Protein AF-A0A957KBH6-F1 (afdb_monomer)

Secondary structure (DSSP, 8-state):
-PPPPEEEEEEEETT-S--TT---SSPPEEEEEEES-TT--EEEEEEEEE-TT--EEEE---EE----SSBPP-SSPPPTT---EEEEEEEE--

pLDDT: mean 92.34, std 10.23, range [40.81, 98.5]

Structure (mmCIF, N/CA/C/O backbone):
data_AF-A0A957KBH6-F1
#
_entry.id   AF-A0A957KBH6-F1
#
loop_
_atom_site.group_PDB
_atom_site.id
_atom_site.type_symbol
_atom_site.label_atom_id
_atom_site.label_alt_id
_atom_site.label_comp_id
_atom_site.label_asym_id
_atom_site.label_entity_id
_atom_site.label_seq_id
_atom_site.pdbx_PDB_ins_code
_atom_site.Cartn_x
_atom_site.Cartn_y
_atom_site.Cartn_z
_atom_site.occupancy
_atom_site.B_iso_or_equiv
_atom_site.auth_seq_id
_atom_site.auth_comp_id
_atom_site.auth_asym_id
_atom_site.auth_atom_id
_atom_site.pdbx_PDB_model_num
ATOM 1 N N . MET A 1 1 ? 26.066 -4.316 -12.149 1.00 40.81 1 MET A N 1
ATOM 2 C CA . MET A 1 1 ? 24.720 -3.811 -12.472 1.00 40.81 1 MET A CA 1
ATOM 3 C C . MET A 1 1 ? 24.199 -3.177 -11.202 1.00 40.81 1 MET A C 1
ATOM 5 O O . MET A 1 1 ? 23.992 -3.895 -10.235 1.00 40.81 1 MET A O 1
ATOM 9 N N . THR A 1 2 ? 24.154 -1.850 -11.134 1.00 43.59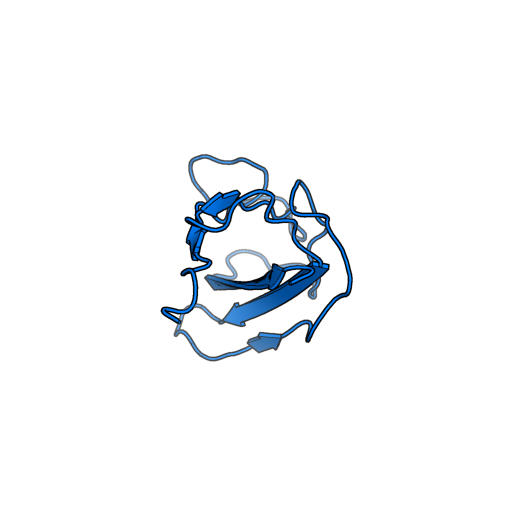 2 THR A N 1
ATOM 10 C CA . THR A 1 2 ? 23.447 -1.156 -10.052 1.00 43.59 2 THR A CA 1
ATOM 11 C C . THR A 1 2 ? 21.979 -1.540 -10.176 1.00 43.59 2 THR A C 1
ATOM 13 O O . THR A 1 2 ? 21.419 -1.415 -11.262 1.00 43.59 2 THR A O 1
ATOM 16 N N . ALA A 1 3 ? 21.384 -2.100 -9.121 1.00 55.53 3 ALA A N 1
ATOM 17 C CA . ALA A 1 3 ? 19.941 -2.294 -9.098 1.00 55.53 3 ALA A CA 1
ATOM 18 C C . ALA A 1 3 ? 19.306 -0.914 -9.296 1.00 55.53 3 ALA A C 1
ATOM 20 O O . ALA A 1 3 ? 19.649 0.015 -8.562 1.00 55.53 3 ALA A O 1
ATOM 21 N N . ASN A 1 4 ? 18.460 -0.757 -10.314 1.00 67.19 4 ASN A N 1
ATOM 22 C CA . ASN A 1 4 ? 17.710 0.481 -10.470 1.00 67.19 4 ASN A CA 1
ATOM 23 C C . ASN A 1 4 ? 16.822 0.614 -9.238 1.00 67.19 4 ASN A C 1
ATOM 25 O O . ASN A 1 4 ? 16.023 -0.275 -8.945 1.00 67.19 4 ASN A O 1
ATOM 29 N N . GLU A 1 5 ? 17.004 1.690 -8.481 1.00 81.62 5 GLU A N 1
ATOM 30 C CA . GLU A 1 5 ? 16.219 1.905 -7.276 1.00 81.62 5 GLU A CA 1
ATOM 31 C C . GLU A 1 5 ? 14.753 2.111 -7.679 1.00 81.62 5 GLU A C 1
ATOM 33 O O . GLU A 1 5 ? 14.436 2.917 -8.559 1.00 81.62 5 GLU A O 1
ATOM 38 N N . VAL A 1 6 ? 13.855 1.336 -7.074 1.00 89.75 6 VAL A N 1
ATOM 39 C CA . VAL A 1 6 ? 12.408 1.472 -7.243 1.00 89.75 6 VAL A CA 1
ATOM 40 C C . VAL A 1 6 ? 11.856 1.997 -5.930 1.00 89.75 6 VAL A C 1
ATOM 42 O O . VAL A 1 6 ? 11.805 1.282 -4.929 1.00 89.75 6 VAL A O 1
ATOM 45 N N . VAL A 1 7 ? 11.454 3.264 -5.927 1.00 92.44 7 VAL A N 1
ATOM 46 C CA . VAL A 1 7 ? 10.975 3.952 -4.729 1.00 92.44 7 VAL A CA 1
ATOM 47 C C . VAL A 1 7 ? 9.478 4.177 -4.844 1.00 92.44 7 VAL A C 1
ATOM 49 O O . VAL A 1 7 ? 9.007 4.876 -5.745 1.00 92.44 7 VAL A O 1
ATOM 52 N N . VAL A 1 8 ? 8.714 3.644 -3.888 1.00 93.75 8 VAL A N 1
ATOM 53 C CA . VAL A 1 8 ? 7.327 4.077 -3.711 1.00 93.75 8 VAL A CA 1
ATOM 54 C C . VAL A 1 8 ? 7.339 5.490 -3.145 1.00 93.75 8 VAL A C 1
ATOM 56 O O . VAL A 1 8 ? 7.816 5.750 -2.043 1.00 93.75 8 VAL A O 1
ATOM 59 N N . SER A 1 9 ? 6.776 6.414 -3.904 1.00 91.00 9 SER A N 1
ATOM 60 C CA . SER A 1 9 ? 6.600 7.805 -3.529 1.00 91.00 9 SER A CA 1
ATOM 61 C C . SER A 1 9 ? 5.117 8.128 -3.367 1.00 91.00 9 SER A C 1
ATOM 63 O O . SER A 1 9 ? 4.248 7.543 -4.015 1.00 91.00 9 SER A O 1
ATOM 65 N N . ARG A 1 10 ? 4.817 9.104 -2.504 1.00 88.19 10 ARG A N 1
ATOM 66 C CA . ARG A 1 10 ? 3.469 9.675 -2.349 1.00 88.19 10 ARG A CA 1
ATOM 67 C C . ARG A 1 10 ? 2.368 8.617 -2.170 1.00 88.19 10 ARG A C 1
ATOM 69 O O . ARG A 1 10 ? 1.372 8.648 -2.894 1.00 88.19 10 ARG A O 1
ATOM 76 N N . LEU A 1 11 ? 2.524 7.715 -1.201 1.00 93.81 11 LEU A N 1
ATOM 77 C CA . LEU A 1 11 ? 1.407 6.889 -0.743 1.00 93.81 11 LEU A CA 1
ATOM 78 C C . LEU A 1 11 ? 0.317 7.814 -0.174 1.00 93.81 11 LEU A C 1
ATOM 80 O O . LEU A 1 11 ? 0.570 8.599 0.739 1.00 93.81 11 LEU A O 1
ATOM 84 N N . LYS A 1 12 ? -0.873 7.770 -0.766 1.00 94.56 12 LYS A N 1
ATOM 85 C CA . LYS A 1 12 ? -2.012 8.646 -0.484 1.00 94.56 12 LYS A CA 1
ATOM 86 C C . LYS A 1 12 ? -3.234 7.839 -0.090 1.00 94.56 12 LYS A C 1
ATOM 88 O O . LYS A 1 12 ? -3.476 6.755 -0.616 1.00 94.56 12 LYS A O 1
ATOM 93 N N . ILE A 1 13 ? -4.043 8.462 0.757 1.00 95.69 13 ILE A N 1
ATOM 94 C CA . ILE A 1 13 ? -5.338 7.973 1.218 1.00 95.69 13 ILE A CA 1
ATOM 95 C C . ILE A 1 13 ? -6.419 8.857 0.592 1.00 95.69 13 ILE A C 1
ATOM 97 O O . ILE A 1 13 ? -6.363 10.072 0.759 1.00 95.69 13 ILE A O 1
ATOM 101 N N . GLU A 1 14 ? -7.357 8.283 -0.168 1.00 93.88 14 GLU A N 1
ATOM 102 C CA . GLU A 1 14 ? -8.499 8.988 -0.798 1.00 93.88 14 GLU A CA 1
ATOM 103 C C . GLU A 1 14 ? -8.128 10.255 -1.602 1.00 93.88 14 GLU A C 1
ATOM 105 O O . GLU A 1 14 ? -8.926 11.176 -1.759 1.00 93.88 14 GLU A O 1
ATOM 110 N N . HIS A 1 15 ? -6.887 10.328 -2.098 1.00 88.94 15 HIS A N 1
ATOM 111 C CA . HIS A 1 15 ? -6.301 11.521 -2.740 1.00 88.94 15 HIS A CA 1
ATOM 112 C C . HIS A 1 15 ? -6.335 12.790 -1.866 1.00 88.94 15 HIS A C 1
ATOM 114 O O . HIS A 1 15 ? -6.183 13.904 -2.372 1.00 88.94 15 HIS A O 1
ATOM 120 N N . LEU A 1 16 ? -6.475 12.628 -0.552 1.00 86.94 16 LEU A N 1
ATOM 121 C CA . LEU A 1 16 ? -6.504 13.722 0.405 1.00 86.94 16 LEU A CA 1
ATOM 122 C C . LEU A 1 16 ? -5.120 14.361 0.556 1.00 86.94 16 LEU A C 1
ATOM 124 O O . LEU A 1 16 ? -4.083 13.715 0.387 1.00 86.94 16 LEU A O 1
ATOM 128 N N . ARG A 1 17 ? -5.120 15.659 0.875 1.00 79.50 17 ARG A N 1
ATOM 129 C CA . ARG A 1 17 ? -3.905 16.396 1.256 1.00 79.50 17 ARG A CA 1
ATOM 130 C C . ARG A 1 17 ? -3.548 16.168 2.724 1.00 79.50 17 ARG A C 1
ATOM 132 O O . ARG A 1 17 ? -2.377 16.004 3.026 1.00 79.50 17 ARG A O 1
ATOM 139 N N . GLU A 1 18 ? -4.564 16.107 3.583 1.00 81.88 18 GLU A N 1
ATOM 140 C CA . GLU A 1 18 ? -4.455 15.845 5.020 1.00 81.88 18 GLU A CA 1
ATOM 141 C C . GLU A 1 18 ? -5.174 14.534 5.348 1.00 81.88 18 GLU A C 1
ATOM 143 O O . GLU A 1 18 ? -6.306 14.322 4.910 1.00 81.88 18 GLU A O 1
ATOM 148 N N . THR A 1 19 ? -4.527 13.648 6.103 1.00 84.38 19 THR A N 1
ATOM 149 C CA . THR A 1 19 ? -5.041 12.298 6.403 1.00 84.38 19 THR A CA 1
ATOM 150 C C . THR A 1 19 ? -5.490 12.122 7.854 1.00 84.38 19 THR A C 1
ATOM 152 O O . THR A 1 19 ? -5.888 11.027 8.252 1.00 84.38 19 THR A O 1
ATOM 155 N N . LEU A 1 20 ? -5.484 13.190 8.657 1.00 83.88 20 LEU A N 1
ATOM 156 C CA . LEU A 1 20 ? -6.070 13.167 9.993 1.00 83.88 20 LEU A CA 1
ATOM 157 C C . LEU A 1 20 ? -7.594 13.331 9.901 1.00 83.88 20 LEU A C 1
ATOM 159 O O . LEU A 1 20 ? -8.087 14.290 9.314 1.00 83.88 20 LEU A O 1
ATOM 163 N N . GLY A 1 21 ? -8.344 12.411 10.514 1.00 83.81 21 GLY A N 1
ATOM 164 C CA . GLY A 1 21 ? -9.809 12.491 10.566 1.00 83.81 21 GLY A CA 1
ATOM 165 C C . GLY A 1 21 ? -10.528 11.974 9.315 1.00 83.81 21 GLY A C 1
ATOM 166 O O . GLY A 1 21 ? -11.628 12.434 9.014 1.00 83.81 21 GLY A O 1
ATOM 167 N N . VAL A 1 22 ? -9.938 11.016 8.590 1.00 87.00 22 VAL A N 1
ATOM 168 C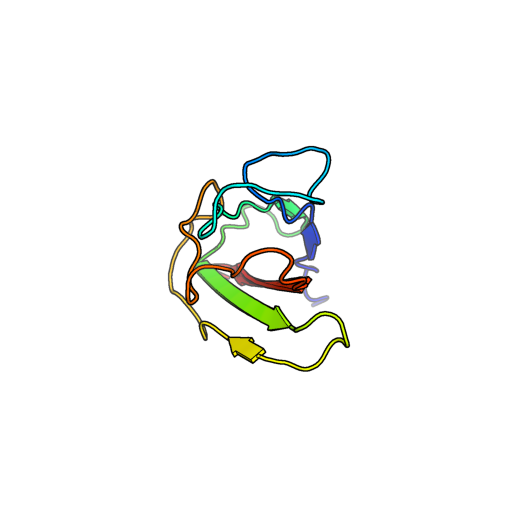 CA . VAL A 1 22 ? -10.603 10.339 7.463 1.00 87.00 22 VAL A CA 1
ATOM 169 C C . VAL A 1 22 ? -11.879 9.647 7.957 1.00 87.00 22 VAL A C 1
ATOM 171 O O . VAL A 1 22 ? -11.828 8.712 8.750 1.00 87.00 22 VAL A O 1
ATOM 174 N N . GLY A 1 23 ? -13.038 10.122 7.490 1.00 87.81 23 GLY A N 1
ATOM 175 C CA . GLY A 1 23 ? -14.357 9.607 7.887 1.00 87.81 23 GLY A CA 1
ATOM 176 C C . GLY A 1 23 ? -14.793 8.327 7.166 1.00 87.81 23 GLY A C 1
ATOM 177 O O . GLY A 1 23 ? -15.892 7.835 7.409 1.00 87.81 23 GLY A O 1
ATOM 178 N N . VAL A 1 24 ? -13.957 7.801 6.268 1.00 92.81 24 VAL A N 1
ATOM 179 C CA . VAL A 1 24 ? -14.202 6.550 5.542 1.00 92.81 24 VAL A CA 1
ATOM 180 C C . VAL A 1 24 ? -13.394 5.437 6.214 1.00 92.81 24 VAL A C 1
ATOM 182 O O . VAL A 1 24 ? -12.171 5.543 6.261 1.00 92.81 24 VAL A O 1
ATOM 185 N N . PRO A 1 25 ? -14.034 4.368 6.719 1.00 95.12 25 PRO A N 1
ATOM 186 C CA . PRO A 1 25 ? -13.338 3.328 7.477 1.00 95.12 25 PRO A CA 1
ATOM 187 C C . PRO A 1 25 ? -12.498 2.395 6.588 1.00 95.12 25 PRO A C 1
ATOM 189 O O . PRO A 1 25 ? -11.584 1.741 7.074 1.00 95.12 25 PRO A O 1
ATOM 192 N N . SER A 1 26 ? -12.764 2.357 5.282 1.00 97.31 26 SER A N 1
ATOM 193 C CA . SER A 1 26 ? -12.006 1.576 4.296 1.00 97.31 26 SER A CA 1
ATOM 194 C C . SER A 1 26 ? -11.502 2.493 3.179 1.00 97.31 26 SER A C 1
ATOM 196 O O . SER A 1 26 ? -11.999 2.417 2.054 1.00 97.31 26 SER A O 1
ATOM 198 N N . PRO A 1 27 ? -10.580 3.421 3.483 1.00 96.75 27 PRO A N 1
ATOM 199 C CA . PRO A 1 27 ? -10.192 4.444 2.532 1.00 96.75 27 PRO A CA 1
ATOM 200 C C . PRO A 1 27 ? -9.280 3.877 1.435 1.00 96.75 27 PRO A C 1
ATOM 202 O O . PRO A 1 27 ? -8.403 3.052 1.688 1.00 96.75 27 PRO A O 1
ATOM 205 N N . ARG A 1 28 ? -9.467 4.336 0.201 1.00 98.00 28 ARG A N 1
ATOM 206 C CA . ARG A 1 28 ? -8.717 3.873 -0.968 1.00 98.00 28 ARG A CA 1
ATOM 207 C C . ARG A 1 28 ? -7.271 4.340 -0.944 1.00 98.00 28 ARG A C 1
ATOM 209 O O . ARG A 1 28 ? -6.971 5.481 -0.585 1.00 98.00 28 ARG A O 1
ATOM 216 N N . LEU A 1 29 ? -6.392 3.465 -1.412 1.00 97.88 29 LEU A N 1
ATOM 217 C CA . LEU A 1 29 ? -4.953 3.679 -1.458 1.00 97.88 29 LEU A CA 1
ATOM 218 C C . LEU A 1 29 ? -4.517 4.070 -2.869 1.00 97.88 29 LEU A C 1
ATOM 220 O O . LEU A 1 29 ? -5.071 3.620 -3.871 1.00 97.88 29 LEU A O 1
ATOM 224 N N . SER A 1 30 ? -3.538 4.958 -2.980 1.00 97.69 30 SER A N 1
ATOM 225 C CA . SER A 1 30 ? -2.864 5.253 -4.249 1.00 97.69 30 SER A CA 1
ATOM 226 C C . SER A 1 30 ? -1.402 5.556 -4.002 1.00 97.69 30 SER A C 1
ATOM 228 O O . SER A 1 30 ? -1.078 6.156 -2.983 1.00 97.69 30 SER A O 1
ATOM 230 N N . TRP A 1 31 ? -0.525 5.225 -4.936 1.00 97.19 31 TRP A N 1
ATOM 231 C CA . TRP A 1 31 ? 0.887 5.586 -4.851 1.00 97.19 31 TRP A CA 1
ATOM 232 C C . TRP A 1 31 ? 1.467 5.908 -6.223 1.00 97.19 31 TRP A C 1
ATOM 234 O O . TRP A 1 31 ? 0.839 5.698 -7.258 1.00 97.19 31 TRP A O 1
ATOM 244 N N . GLN A 1 32 ? 2.668 6.477 -6.219 1.00 95.31 32 GLN A N 1
ATOM 245 C CA . GLN A 1 32 ? 3.482 6.700 -7.407 1.00 95.31 32 GLN A CA 1
ATOM 246 C C . GLN A 1 32 ? 4.797 5.949 -7.239 1.00 95.31 32 GLN A C 1
ATOM 248 O O . GLN A 1 32 ? 5.288 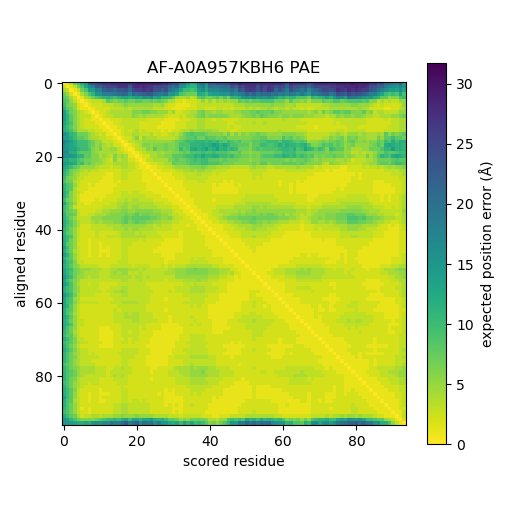5.802 -6.124 1.00 95.31 32 GLN A O 1
ATOM 253 N N . VAL A 1 33 ? 5.402 5.508 -8.333 1.00 94.56 33 VAL A N 1
ATOM 254 C CA . VAL A 1 33 ? 6.733 4.897 -8.309 1.00 94.56 33 VAL A CA 1
ATOM 255 C C . VAL A 1 33 ? 7.715 5.837 -8.993 1.00 94.56 33 VAL A C 1
ATOM 257 O O . VAL A 1 33 ? 7.406 6.404 -10.039 1.00 94.56 33 VAL A O 1
ATOM 260 N N . ILE A 1 34 ? 8.877 6.032 -8.375 1.00 93.38 34 ILE A N 1
ATOM 261 C CA . ILE A 1 34 ? 10.012 6.757 -8.947 1.00 93.38 34 ILE A CA 1
ATOM 262 C C . ILE A 1 34 ? 11.126 5.739 -9.157 1.00 93.38 34 ILE A C 1
ATOM 264 O O . ILE A 1 34 ? 11.489 5.018 -8.229 1.00 93.38 34 ILE A O 1
ATOM 268 N N . THR A 1 35 ? 11.646 5.668 -10.378 1.00 91.75 35 THR A N 1
ATOM 269 C CA . THR A 1 35 ? 12.750 4.777 -10.734 1.00 91.75 35 THR A CA 1
ATOM 270 C C . THR A 1 35 ? 13.513 5.315 -11.941 1.00 91.75 35 THR A C 1
ATOM 272 O O . THR A 1 35 ? 12.950 6.038 -12.764 1.00 91.75 35 THR A O 1
ATOM 275 N N . GLU A 1 36 ? 14.790 4.950 -12.049 1.00 90.75 36 GLU A N 1
ATOM 276 C CA . GLU A 1 36 ? 15.631 5.209 -13.226 1.00 90.75 36 GLU A CA 1
ATOM 277 C C . GLU A 1 36 ? 15.487 4.118 -14.305 1.00 90.75 36 GLU A C 1
ATOM 279 O O . GLU A 1 36 ? 16.006 4.256 -15.415 1.00 90.75 36 GLU A O 1
ATOM 284 N N . ALA A 1 37 ? 14.767 3.030 -14.006 1.00 89.44 37 ALA A N 1
ATOM 285 C CA . ALA A 1 37 ? 14.520 1.953 -14.952 1.00 89.44 37 ALA A CA 1
ATOM 286 C C . ALA A 1 37 ? 13.658 2.426 -16.135 1.00 89.44 37 ALA A C 1
ATOM 288 O O . ALA A 1 37 ? 12.531 2.902 -15.978 1.00 89.44 37 ALA A O 1
ATOM 289 N N . GLN A 1 38 ? 14.181 2.257 -17.350 1.00 89.38 38 GLN A N 1
ATOM 290 C CA . GLN A 1 38 ? 13.439 2.563 -18.570 1.00 89.38 38 GLN A CA 1
ATOM 291 C C . GLN A 1 38 ? 12.309 1.553 -18.775 1.00 89.38 38 GLN A C 1
ATOM 293 O O . GLN A 1 38 ? 12.510 0.353 -18.610 1.00 89.38 38 GLN A O 1
ATOM 298 N N . ASN A 1 39 ? 11.136 2.041 -19.190 1.00 89.00 39 ASN A N 1
ATOM 299 C CA . ASN A 1 39 ? 9.943 1.228 -19.458 1.00 89.00 39 ASN A CA 1
ATOM 300 C C . ASN A 1 39 ? 9.463 0.379 -18.268 1.00 89.00 39 ASN A C 1
ATOM 302 O O . ASN A 1 39 ? 8.758 -0.608 -18.475 1.00 89.00 39 ASN A O 1
ATOM 306 N N . TRP A 1 40 ? 9.816 0.764 -17.038 1.00 92.38 40 TRP A N 1
ATOM 307 C CA . TRP A 1 40 ? 9.390 0.049 -15.842 1.00 92.38 40 TRP A CA 1
ATOM 308 C C . TRP A 1 40 ? 7.864 0.034 -15.712 1.00 92.38 40 TRP A C 1
ATOM 310 O O . TRP A 1 40 ? 7.193 1.058 -15.883 1.00 92.38 40 TRP A O 1
ATOM 320 N N . ARG A 1 41 ? 7.327 -1.140 -15.383 1.00 92.81 41 ARG A N 1
ATOM 321 C CA . ARG A 1 41 ? 5.915 -1.373 -15.077 1.00 92.81 41 ARG A CA 1
ATOM 322 C C . ARG A 1 41 ? 5.829 -2.185 -13.802 1.00 92.81 41 ARG A C 1
ATOM 324 O O . ARG A 1 41 ? 6.635 -3.087 -13.607 1.00 92.81 41 ARG A O 1
ATOM 331 N N . GLN A 1 42 ? 4.862 -1.850 -12.956 1.00 95.44 42 GLN A N 1
ATOM 332 C CA . GLN A 1 42 ? 4.581 -2.622 -11.754 1.00 95.44 42 GLN A CA 1
ATOM 333 C C . GLN A 1 42 ? 3.980 -3.976 -12.145 1.00 95.44 42 GLN A C 1
ATOM 335 O O . GLN A 1 42 ? 3.008 -4.008 -12.893 1.00 95.44 42 GLN A O 1
ATOM 340 N N . ALA A 1 43 ? 4.512 -5.051 -11.573 1.00 97.06 43 ALA A N 1
ATOM 341 C CA . ALA A 1 43 ? 3.987 -6.412 -11.681 1.00 97.06 43 ALA A CA 1
ATOM 342 C C . ALA A 1 43 ? 3.178 -6.821 -10.447 1.00 97.06 43 ALA A C 1
ATOM 344 O O . ALA A 1 43 ? 2.233 -7.606 -10.518 1.00 97.06 43 ALA A O 1
ATOM 345 N N . ALA A 1 44 ? 3.599 -6.332 -9.280 1.00 97.94 44 ALA A N 1
ATOM 346 C CA . ALA A 1 44 ? 3.017 -6.705 -8.003 1.00 97.94 44 ALA A CA 1
ATOM 347 C C . ALA A 1 44 ? 3.227 -5.621 -6.946 1.00 97.94 44 ALA A C 1
ATOM 349 O O . ALA A 1 44 ? 4.124 -4.776 -7.059 1.00 97.94 44 ALA A O 1
ATOM 350 N N . TYR A 1 45 ? 2.441 -5.700 -5.876 1.00 98.06 45 TYR A N 1
ATOM 351 C CA . TYR A 1 45 ? 2.596 -4.863 -4.693 1.00 98.06 45 TYR A CA 1
ATOM 352 C C . TYR A 1 45 ? 2.282 -5.619 -3.401 1.00 98.06 45 TYR A C 1
ATOM 354 O O . TYR A 1 45 ? 1.686 -6.691 -3.405 1.00 98.06 45 TYR A O 1
ATOM 362 N N . GLU A 1 46 ? 2.705 -5.046 -2.282 1.00 98.38 46 GLU A N 1
ATOM 363 C CA . GLU A 1 46 ? 2.366 -5.484 -0.932 1.00 98.38 46 GLU A CA 1
ATOM 364 C C . GLU A 1 46 ? 2.162 -4.253 -0.055 1.00 98.38 46 GLU A C 1
ATOM 366 O O . GLU A 1 46 ? 2.930 -3.289 -0.150 1.00 98.38 46 GLU A O 1
ATOM 371 N N . ILE A 1 47 ? 1.136 -4.288 0.796 1.00 98.50 47 ILE A N 1
ATOM 372 C CA . ILE A 1 47 ? 0.864 -3.251 1.789 1.00 98.50 47 ILE A CA 1
ATOM 373 C C . ILE A 1 47 ? 1.064 -3.841 3.182 1.00 98.50 47 ILE A C 1
ATOM 375 O O . ILE A 1 47 ? 0.502 -4.887 3.501 1.00 98.50 47 ILE A O 1
ATOM 379 N N . ALA A 1 48 ? 1.817 -3.130 4.015 1.00 98.50 48 ALA A N 1
ATOM 380 C CA . ALA A 1 48 ? 1.980 -3.413 5.434 1.00 98.50 48 ALA A CA 1
ATOM 381 C C . ALA A 1 48 ? 1.308 -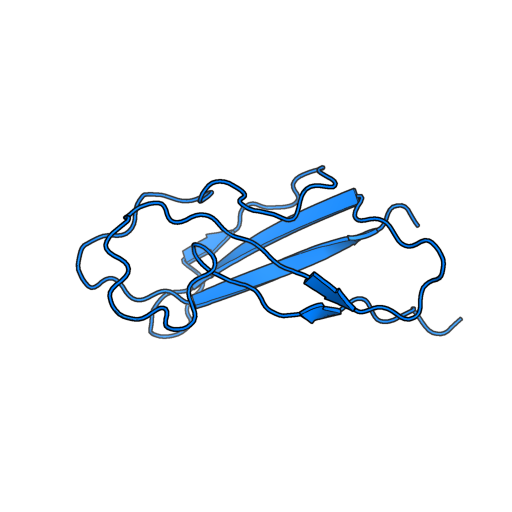2.311 6.259 1.00 98.50 48 ALA A C 1
ATOM 383 O O . ALA A 1 48 ? 1.492 -1.121 5.978 1.00 98.50 48 ALA A O 1
ATOM 384 N N . CYS A 1 49 ? 0.540 -2.708 7.269 1.00 98.38 49 CYS A N 1
ATOM 385 C CA . CYS A 1 49 ? -0.159 -1.828 8.196 1.00 98.38 49 CYS A CA 1
ATOM 386 C C . CYS A 1 49 ? 0.453 -1.939 9.589 1.00 98.38 49 CYS A C 1
ATOM 388 O O . CYS A 1 49 ? 0.663 -3.038 10.099 1.00 98.38 49 CYS A O 1
ATOM 390 N N . PHE A 1 50 ? 0.704 -0.797 10.214 1.00 98.50 50 PHE A N 1
ATOM 391 C CA . PHE A 1 50 ? 1.264 -0.691 11.554 1.00 98.50 50 PHE A CA 1
ATOM 392 C C . PHE A 1 50 ? 0.336 0.153 12.426 1.00 98.50 50 PHE A C 1
ATOM 394 O O . PHE A 1 50 ? -0.363 1.030 11.912 1.00 98.50 50 PHE A O 1
ATOM 401 N N . ASP A 1 51 ? 0.334 -0.081 13.733 1.00 96.94 51 ASP A N 1
ATOM 402 C CA . ASP A 1 51 ? -0.398 0.755 14.686 1.00 96.94 51 ASP A CA 1
ATOM 403 C C . ASP A 1 51 ? 0.262 2.134 14.894 1.00 96.94 51 ASP A C 1
ATOM 405 O O . ASP A 1 51 ? 1.203 2.521 14.190 1.00 96.94 51 ASP A O 1
ATOM 409 N N . GLY A 1 52 ? -0.289 2.923 15.823 1.00 93.44 52 GLY A N 1
ATOM 410 C CA . GLY A 1 52 ? 0.214 4.259 16.152 1.00 93.44 52 GLY A CA 1
ATOM 411 C C . GLY A 1 52 ? 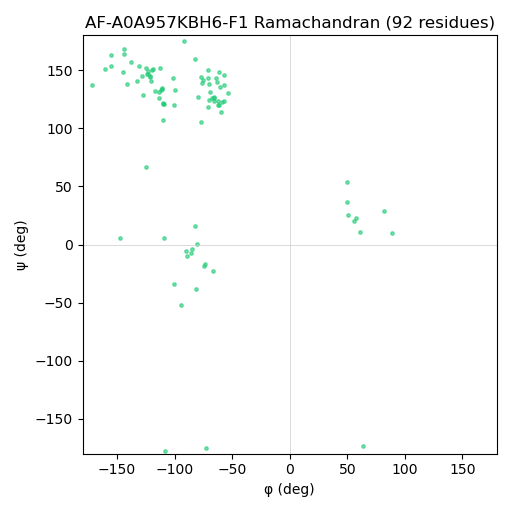1.596 4.238 16.812 1.00 93.44 52 GLY A C 1
ATOM 412 O O . GLY A 1 52 ? 2.332 5.220 16.722 1.00 93.44 52 GLY A O 1
ATOM 413 N N . GLU A 1 53 ? 1.959 3.114 17.424 1.00 96.25 53 GLU A N 1
ATOM 414 C CA . GLU A 1 53 ? 3.232 2.852 18.087 1.00 96.25 53 GLU A CA 1
ATOM 415 C C . GLU A 1 53 ? 4.284 2.263 17.128 1.00 96.25 53 GLU A C 1
ATOM 417 O O . GLU A 1 53 ? 5.468 2.195 17.465 1.00 96.25 53 GLU A 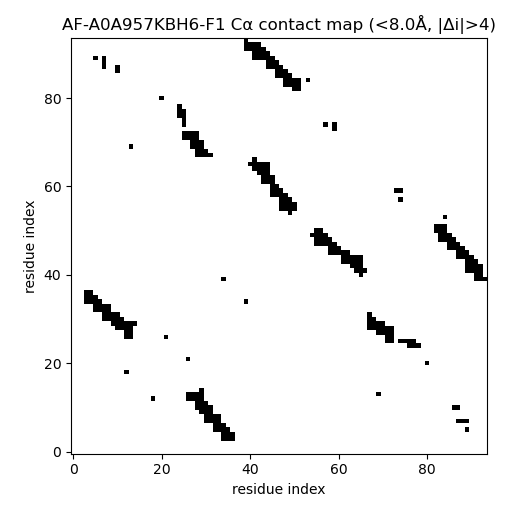O 1
ATOM 422 N N . GLY A 1 54 ? 3.874 1.886 15.913 1.00 96.62 54 GLY A N 1
ATOM 423 C CA . GLY A 1 54 ? 4.732 1.354 14.859 1.00 96.62 54 GLY A CA 1
ATOM 424 C C . GLY A 1 54 ? 4.904 -0.166 14.888 1.00 96.62 54 GLY A C 1
ATOM 425 O O . GLY A 1 54 ? 5.747 -0.683 14.150 1.00 96.62 54 GLY A O 1
ATOM 426 N N . ALA A 1 55 ? 4.133 -0.895 15.697 1.00 98.06 55 ALA A N 1
ATOM 427 C CA . ALA A 1 55 ? 4.103 -2.350 15.647 1.00 98.06 55 ALA A CA 1
ATOM 428 C C . ALA A 1 55 ? 3.294 -2.827 14.434 1.00 98.06 55 ALA A C 1
ATOM 430 O O . ALA A 1 55 ? 2.260 -2.259 14.080 1.00 98.06 55 ALA A O 1
ATOM 431 N N . LEU A 1 56 ? 3.794 -3.872 13.770 1.00 98.19 56 LEU A N 1
ATOM 432 C CA . LEU A 1 56 ? 3.133 -4.461 12.610 1.00 98.19 56 LEU A CA 1
ATOM 433 C C . LEU A 1 56 ? 1.807 -5.102 13.037 1.00 98.19 56 LEU A C 1
ATOM 435 O O . LEU A 1 56 ? 1.787 -5.948 13.929 1.00 98.19 56 LEU A O 1
ATOM 439 N N . LEU A 1 57 ? 0.722 -4.712 12.371 1.00 97.94 57 LEU A N 1
ATOM 440 C CA . LEU A 1 57 ? -0.609 -5.281 12.564 1.00 97.94 57 LEU A CA 1
ATOM 441 C C . LEU A 1 57 ? -0.887 -6.392 11.555 1.00 97.94 57 LEU A C 1
ATOM 443 O O . LEU A 1 57 ? -1.306 -7.480 11.939 1.00 97.94 57 LEU A O 1
ATOM 447 N N . GLU A 1 58 ? -0.684 -6.104 10.268 1.00 98.25 58 GLU A N 1
ATOM 448 C CA . GLU A 1 58 ? -1.050 -7.004 9.174 1.00 98.25 58 GLU A CA 1
ATOM 449 C C . GLU A 1 58 ? -0.290 -6.649 7.887 1.00 98.25 58 GLU A C 1
ATOM 451 O O . GLU A 1 58 ? 0.040 -5.483 7.649 1.00 98.25 58 GLU A O 1
ATOM 456 N N . GLU A 1 59 ? -0.046 -7.649 7.040 1.00 98.50 59 GLU A N 1
ATOM 457 C CA . GLU A 1 59 ? 0.511 -7.496 5.694 1.00 98.50 59 GLU A CA 1
ATOM 458 C C . GLU A 1 59 ? -0.380 -8.228 4.694 1.00 98.50 59 GLU A C 1
ATOM 460 O O . GLU A 1 59 ? -0.922 -9.293 4.989 1.00 98.50 59 GLU A O 1
ATOM 465 N N . THR A 1 60 ? -0.519 -7.682 3.489 1.00 98.50 60 THR A N 1
ATOM 466 C CA . THR A 1 60 ? -1.287 -8.345 2.426 1.00 98.50 60 THR A CA 1
ATOM 467 C C . THR A 1 60 ? -0.564 -9.551 1.829 1.00 98.50 60 THR A C 1
ATOM 469 O O . THR A 1 60 ? -1.17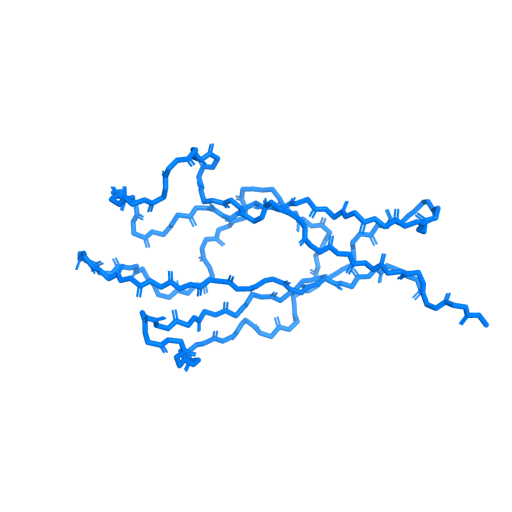4 -10.328 1.096 1.00 98.50 60 THR A O 1
ATOM 472 N N . GLY A 1 61 ? 0.748 -9.664 2.061 1.00 98.38 61 GLY A N 1
ATOM 473 C CA . GLY A 1 61 ? 1.632 -10.433 1.197 1.00 98.38 61 GLY A CA 1
ATOM 474 C C . GLY A 1 61 ? 1.704 -9.839 -0.215 1.00 98.38 61 GLY A C 1
ATOM 475 O O . GLY A 1 61 ? 1.155 -8.766 -0.500 1.00 98.38 61 GLY A O 1
ATOM 476 N N . ARG A 1 62 ? 2.388 -10.552 -1.114 1.00 98.06 62 ARG A N 1
ATOM 477 C CA . ARG A 1 62 ? 2.502 -10.169 -2.526 1.00 98.06 62 ARG A CA 1
ATOM 478 C C . ARG A 1 62 ? 1.162 -10.351 -3.240 1.00 98.06 62 ARG A C 1
ATOM 480 O O . ARG A 1 62 ? 0.624 -11.454 -3.281 1.00 98.06 62 ARG A O 1
ATOM 487 N N . ILE A 1 63 ? 0.676 -9.277 -3.850 1.00 98.31 63 ILE A N 1
ATOM 488 C CA . ILE A 1 63 ? -0.489 -9.258 -4.733 1.00 98.31 63 ILE A CA 1
ATOM 489 C C . ILE A 1 63 ? -0.005 -8.994 -6.157 1.00 98.31 63 ILE A C 1
ATOM 491 O O . ILE A 1 63 ? 0.590 -7.950 -6.425 1.00 98.31 63 ILE A O 1
ATOM 495 N N . ASP A 1 64 ? -0.295 -9.924 -7.065 1.00 98.00 64 ASP A N 1
ATOM 496 C CA . ASP A 1 64 ? 0.031 -9.804 -8.488 1.00 98.00 64 ASP A CA 1
ATOM 497 C C . ASP A 1 64 ? -0.962 -8.853 -9.158 1.00 98.00 64 ASP A C 1
ATOM 499 O O . ASP A 1 64 ? -2.141 -9.172 -9.327 1.00 98.00 64 ASP A O 1
ATOM 503 N N . SER A 1 65 ? -0.499 -7.639 -9.454 1.00 97.38 65 SER A N 1
ATOM 504 C CA . SER A 1 65 ? -1.305 -6.555 -10.006 1.00 97.38 65 SER A CA 1
ATOM 505 C C . SER A 1 65 ? -0.432 -5.366 -10.409 1.00 97.38 65 SER A C 1
ATOM 507 O O . SER A 1 65 ? 0.434 -4.906 -9.655 1.00 97.38 65 SER A O 1
ATOM 509 N N . ASP A 1 66 ? -0.739 -4.800 -11.571 1.00 96.75 66 ASP A N 1
ATOM 510 C CA . ASP A 1 66 ? -0.135 -3.574 -12.098 1.00 96.75 66 ASP A CA 1
ATOM 511 C C . ASP A 1 66 ? -0.806 -2.290 -11.571 1.00 96.75 66 ASP A C 1
ATOM 513 O O . ASP A 1 66 ? -0.370 -1.170 -11.855 1.00 96.75 66 ASP A O 1
ATOM 517 N N . GLN A 1 67 ? -1.875 -2.433 -10.783 1.00 97.75 67 GLN A N 1
ATOM 518 C CA . GLN A 1 67 ? -2.674 -1.318 -10.295 1.00 97.75 67 GLN A CA 1
ATOM 519 C C . GLN A 1 67 ? -1.987 -0.592 -9.131 1.00 97.75 67 GLN A C 1
ATOM 521 O O . GLN A 1 67 ? -1.357 -1.193 -8.264 1.00 97.75 67 GLN A O 1
ATOM 526 N N . SER A 1 68 ? -2.150 0.730 -9.082 1.00 97.19 68 SER A N 1
ATOM 527 C CA . SER A 1 68 ? -1.553 1.598 -8.048 1.00 97.19 68 SER A CA 1
ATOM 528 C C . SER A 1 68 ? -2.421 2.809 -7.691 1.00 97.19 68 SER A C 1
ATOM 530 O O . SER A 1 68 ? -2.005 3.686 -6.932 1.00 97.19 68 SER A O 1
ATOM 532 N N . VAL A 1 69 ? -3.640 2.888 -8.235 1.00 97.38 69 VAL A N 1
ATOM 533 C CA . VAL A 1 69 ? -4.526 4.050 -8.109 1.00 97.38 69 VAL A CA 1
ATOM 534 C C . VAL A 1 69 ? -5.895 3.610 -7.611 1.00 97.38 69 VAL A C 1
ATOM 536 O O . VAL A 1 69 ? -6.522 2.729 -8.184 1.00 97.38 69 VAL A O 1
ATOM 539 N N . LEU A 1 70 ? -6.363 4.279 -6.557 1.00 96.94 70 LEU A N 1
ATOM 540 C CA . LEU A 1 70 ? -7.660 4.083 -5.904 1.00 96.94 70 LEU A CA 1
ATOM 541 C C . LEU A 1 70 ? -7.976 2.618 -5.562 1.00 96.94 70 LEU A C 1
ATOM 543 O O . LEU A 1 70 ? -9.133 2.199 -5.610 1.00 96.94 70 LEU A O 1
ATOM 547 N N . LEU A 1 71 ? -6.948 1.866 -5.175 1.00 98.12 71 LEU A N 1
ATOM 548 C CA . LEU A 1 71 ? -7.087 0.487 -4.737 1.00 98.12 71 LEU A CA 1
ATOM 549 C C . LEU A 1 71 ? -7.924 0.406 -3.457 1.00 98.12 71 LEU A C 1
ATOM 551 O O . LEU A 1 71 ? -7.817 1.292 -2.601 1.00 98.12 71 LEU A O 1
ATOM 555 N N . PRO A 1 72 ? -8.752 -0.639 -3.308 1.00 97.94 72 PRO A N 1
ATOM 556 C CA . PRO A 1 72 ? -9.535 -0.832 -2.100 1.00 97.94 72 PRO A CA 1
ATOM 557 C C . PRO A 1 72 ? -8.621 -1.007 -0.885 1.00 97.94 72 PRO A C 1
ATOM 559 O O . PRO A 1 72 ? -7.520 -1.550 -0.983 1.00 97.94 72 PRO A O 1
ATOM 562 N N . TRP A 1 73 ? -9.102 -0.556 0.271 1.00 97.81 73 TRP A N 1
ATOM 563 C CA . TRP A 1 73 ? -8.473 -0.855 1.551 1.00 97.81 73 TRP A CA 1
ATOM 564 C C . TRP A 1 73 ? -8.413 -2.379 1.756 1.00 97.81 73 TRP A C 1
ATOM 566 O O . TRP A 1 73 ? -9.469 -3.015 1.712 1.00 97.81 73 TRP A O 1
ATOM 576 N N . PRO A 1 74 ? -7.226 -2.977 1.966 1.00 97.81 74 PRO A N 1
ATOM 577 C CA . PRO A 1 74 ? -7.095 -4.432 1.958 1.00 97.81 74 PRO A CA 1
ATOM 578 C C . PRO A 1 74 ? -7.295 -5.085 3.335 1.00 97.81 74 PRO A C 1
ATOM 580 O O . PRO A 1 74 ? -7.315 -6.308 3.417 1.00 97.81 74 PRO A O 1
ATOM 583 N N . PHE A 1 75 ? -7.443 -4.296 4.404 1.00 97.94 75 PHE A N 1
ATOM 584 C CA . PHE A 1 75 ? -7.546 -4.793 5.781 1.00 97.94 75 PHE A CA 1
ATOM 585 C C . PHE A 1 75 ? -8.967 -4.654 6.342 1.00 97.94 75 PHE A C 1
ATOM 587 O O . PHE A 1 75 ? -9.887 -4.162 5.683 1.00 97.94 75 PHE A O 1
ATOM 594 N N . ALA A 1 76 ? -9.152 -5.030 7.608 1.00 97.19 76 ALA A N 1
ATOM 595 C CA . ALA A 1 76 ? -10.385 -4.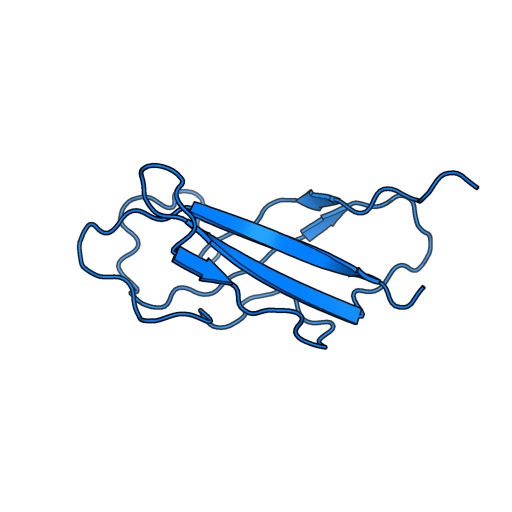726 8.326 1.00 97.19 76 ALA A CA 1
ATOM 596 C C . ALA A 1 76 ? -10.670 -3.203 8.341 1.00 97.19 76 ALA A C 1
ATOM 598 O O . ALA A 1 76 ? -9.726 -2.406 8.416 1.00 97.19 76 ALA A O 1
ATOM 599 N N . PRO A 1 77 ? -11.949 -2.773 8.290 1.00 97.56 77 PRO A N 1
ATOM 600 C CA . PRO A 1 77 ? -12.297 -1.358 8.370 1.00 97.56 77 PRO A CA 1
ATOM 601 C C . PRO A 1 77 ? -11.767 -0.706 9.655 1.00 97.56 77 PRO A C 1
ATOM 603 O O . PRO A 1 77 ? -11.878 -1.270 10.748 1.00 97.56 77 PRO A O 1
ATOM 606 N N . LEU A 1 78 ? -11.224 0.501 9.523 1.00 96.69 78 LEU A N 1
ATOM 607 C CA . LEU A 1 78 ? -10.700 1.293 10.627 1.00 96.69 78 LEU A CA 1
ATOM 608 C C . LEU A 1 78 ? -11.806 1.668 11.615 1.00 96.69 78 LEU A C 1
ATOM 610 O O . LEU A 1 78 ? -12.921 2.048 11.243 1.00 96.69 78 LEU A O 1
ATOM 614 N N . LYS A 1 79 ? -11.468 1.609 12.902 1.00 95.69 79 LYS A N 1
ATOM 615 C CA . LYS A 1 79 ? -12.331 2.075 13.988 1.00 95.69 79 LYS A CA 1
ATOM 616 C C . LYS A 1 79 ? -12.201 3.587 14.165 1.00 95.69 79 LYS A C 1
ATOM 618 O O . LYS A 1 79 ? -11.202 4.203 13.799 1.00 95.69 79 LYS A O 1
ATOM 623 N N 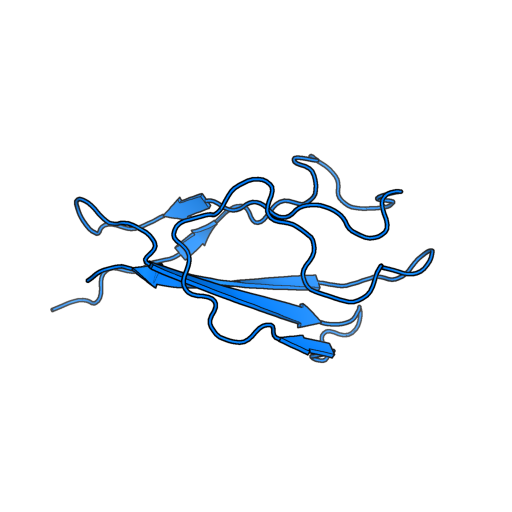. SER A 1 80 ? -13.207 4.190 14.798 1.00 94.25 80 SER A N 1
ATOM 624 C CA . SER A 1 80 ? -13.162 5.608 15.168 1.00 94.25 80 SER A CA 1
ATOM 625 C C . SER A 1 80 ? -11.902 5.924 15.982 1.00 94.25 80 SER A C 1
ATOM 627 O O . SER A 1 80 ? -11.607 5.228 16.954 1.00 94.25 80 SER A O 1
ATOM 629 N N . ARG A 1 81 ? -11.181 6.980 15.581 1.00 92.94 81 ARG A N 1
ATOM 630 C CA . ARG A 1 81 ? -9.904 7.442 16.167 1.00 92.94 81 ARG A CA 1
ATOM 631 C C . ARG A 1 81 ? -8.746 6.440 16.107 1.00 92.94 81 ARG A C 1
ATOM 633 O O . ARG A 1 81 ? -7.723 6.684 16.737 1.00 92.94 81 ARG A O 1
ATOM 640 N N . GLN A 1 82 ? -8.877 5.345 15.362 1.00 95.25 82 GLN A N 1
ATOM 641 C CA . GLN A 1 82 ? -7.757 4.443 15.146 1.00 95.25 82 GLN A CA 1
ATOM 642 C C . GLN A 1 82 ? -6.693 5.146 14.300 1.00 95.25 82 GLN A C 1
ATOM 644 O O . GLN A 1 82 ? -6.984 5.647 13.214 1.00 95.25 82 GLN A O 1
ATOM 649 N N . GLN A 1 83 ? -5.464 5.166 14.805 1.00 95.50 83 GLN A N 1
ATOM 650 C CA . GLN A 1 83 ? -4.299 5.616 14.063 1.00 95.50 83 GLN A CA 1
ATOM 651 C C . GLN A 1 83 ? -3.551 4.396 13.538 1.00 95.50 83 GLN A C 1
ATOM 653 O O . GLN A 1 83 ? -3.311 3.443 14.275 1.00 95.50 83 GLN A O 1
ATOM 658 N N . VAL A 1 84 ? -3.197 4.443 12.260 1.00 96.38 84 VAL A N 1
ATOM 659 C CA . VAL A 1 84 ? -2.338 3.453 11.615 1.00 96.38 84 VAL A CA 1
ATOM 660 C C . VAL A 1 84 ? -1.346 4.163 10.710 1.00 96.38 84 VAL A C 1
ATOM 662 O O . VAL A 1 84 ? -1.597 5.279 10.246 1.00 96.38 84 VAL A O 1
ATOM 665 N N . SER A 1 85 ? -0.236 3.499 10.429 1.00 96.38 85 SER A N 1
ATOM 666 C CA . SER A 1 85 ? 0.674 3.882 9.357 1.00 96.38 85 SER A CA 1
ATOM 667 C C . SER A 1 85 ? 0.774 2.758 8.333 1.00 96.38 85 SER A C 1
ATOM 669 O O . SER A 1 85 ? 0.569 1.588 8.649 1.00 96.38 85 SER A O 1
ATOM 671 N N . LEU A 1 86 ? 1.042 3.123 7.082 1.00 96.94 86 LEU A N 1
ATOM 672 C CA . LEU A 1 86 ? 1.142 2.178 5.978 1.00 96.94 86 LEU A CA 1
ATOM 673 C C . LEU A 1 86 ? 2.516 2.265 5.333 1.00 96.94 86 LEU A C 1
ATOM 675 O O . LEU A 1 86 ? 3.070 3.355 5.169 1.00 96.94 86 LEU A O 1
ATOM 679 N N . LYS A 1 87 ? 3.011 1.120 4.877 1.00 97.38 87 LYS A N 1
ATOM 680 C CA . LYS A 1 87 ? 4.099 1.037 3.905 1.00 97.38 87 LYS A CA 1
ATOM 681 C C . LYS A 1 87 ? 3.626 0.240 2.705 1.00 97.38 87 LYS A C 1
ATOM 683 O O . LYS A 1 87 ? 2.844 -0.693 2.849 1.00 97.38 87 LYS A O 1
ATOM 688 N N . ALA A 1 88 ? 4.124 0.611 1.535 1.00 97.50 88 ALA A N 1
ATOM 689 C CA . ALA A 1 88 ? 3.927 -0.151 0.317 1.00 97.50 88 ALA A CA 1
ATOM 690 C C . ALA A 1 88 ? 5.288 -0.560 -0.242 1.00 97.50 88 ALA A C 1
ATOM 692 O O . ALA A 1 88 ? 6.241 0.223 -0.217 1.00 97.50 88 ALA A O 1
ATOM 693 N N . ARG A 1 89 ? 5.356 -1.783 -0.753 1.00 96.44 89 ARG A N 1
ATOM 694 C CA . ARG A 1 89 ? 6.469 -2.312 -1.539 1.00 96.44 89 ARG A CA 1
ATOM 695 C C . ARG A 1 89 ? 5.928 -2.729 -2.901 1.00 96.44 89 ARG A C 1
ATOM 697 O O . ARG A 1 89 ? 4.797 -3.195 -2.988 1.00 96.44 89 ARG A O 1
ATOM 704 N N . VAL A 1 90 ? 6.725 -2.543 -3.948 1.00 97.00 90 VAL A N 1
ATOM 705 C CA . VAL A 1 90 ? 6.349 -2.862 -5.331 1.00 97.00 90 VAL A CA 1
ATOM 706 C C . VAL A 1 90 ? 7.443 -3.681 -6.003 1.00 97.00 90 VAL A C 1
ATOM 708 O O . VAL A 1 90 ? 8.615 -3.566 -5.643 1.00 97.00 90 VAL A O 1
ATOM 711 N N . TRP A 1 91 ? 7.050 -4.478 -6.988 1.00 95.50 91 TRP A N 1
ATOM 712 C CA . TRP A 1 91 ? 7.941 -5.227 -7.873 1.00 95.50 91 TRP A CA 1
ATOM 713 C C . TRP A 1 91 ? 7.629 -4.866 -9.321 1.00 95.50 91 TRP A C 1
ATOM 715 O O . TRP A 1 91 ? 6.468 -4.588 -9.632 1.00 95.50 91 TRP A O 1
ATOM 725 N N . GLY A 1 92 ? 8.648 -4.850 -10.180 1.00 93.25 92 GLY A N 1
ATOM 726 C CA . GLY A 1 92 ? 8.477 -4.674 -11.618 1.00 93.25 92 GLY A CA 1
ATOM 727 C C . GLY A 1 92 ? 8.334 -5.997 -12.370 1.00 93.25 92 GLY A C 1
ATOM 728 O O . GLY A 1 92 ? 8.438 -7.067 -11.769 1.00 93.25 92 GLY A O 1
ATOM 729 N N . ASP A 1 93 ? 8.066 -5.901 -13.674 1.00 82.12 93 ASP A N 1
ATOM 730 C CA . ASP A 1 93 ? 8.062 -7.026 -14.633 1.00 82.12 93 ASP A CA 1
ATOM 731 C C . ASP A 1 93 ? 9.481 -7.389 -15.146 1.00 82.12 93 ASP A C 1
ATOM 733 O O . ASP A 1 93 ? 9.620 -8.030 -16.190 1.00 82.12 93 ASP A O 1
ATOM 737 N N . ASP A 1 94 ? 10.531 -6.913 -14.472 1.00 69.38 94 ASP A N 1
ATOM 738 C CA . ASP A 1 94 ? 11.940 -7.044 -14.865 1.00 69.38 94 ASP A CA 1
ATOM 739 C C . ASP A 1 94 ? 12.556 -8.442 -14.665 1.00 69.38 94 ASP A C 1
ATOM 741 O O . ASP A 1 94 ? 12.153 -9.181 -13.735 1.00 69.38 94 ASP A O 1
#

Sequence (94 aa):
MTANEVVVSRLKIEHLRETLGVGVPSPRLSWQVITEAQNWRQAAYEIACFDGEGALLEETGRIDSDQSVLLPWPFAPLKSRQQVSLKARVWGDD

Mean predicted aligned error: 4.12 Å

Solvent-accessible surface area (backbone atoms only — not comparable to full-atom values): 5852 Å² total; per-residue (Å²): 131,82,80,64,60,76,40,78,38,74,77,33,54,70,80,48,92,70,79,81,82,68,87,55,45,61,50,24,35,28,51,45,77,48,59,81,53,80,89,71,47,53,38,24,35,31,47,38,36,20,38,78,88,63,50,81,73,52,64,70,52,84,41,85,39,65,78,48,67,70,38,72,47,89,66,80,65,55,57,91,91,63,57,67,44,76,48,70,51,75,40,58,78,122

Nearest PDB structures (foldseek):
  6gsz-assembly1_A  TM=9.193E-01  e=2.082E-05  Aspergillus terreus
  3w5n-assembly1_A  TM=9.044E-01  e=1.520E-04  Streptomyces avermitilis MA-4680 = NBRC 14893
  6i60-assembly1_A  TM=8.823E-01  e=5.268E-03  Dictyoglomus thermophilum H-6-12
  2e3v-assembly3_C  TM=6.304E-01  e=4.586E+00  Homo sapiens
  4be6-assembly1_A  TM=3.980E-01  e=3.149E+00  Vibrio cholerae MJ-1236

Foldseek 3Di:
DPDWDKDWADWDWLNDPDDPPPPWQWTFIAIDIDTPDPPWFWQWKKKWKAFPVRHTDDIPPIDGDRDGPRHIRPDPGHDVPTDMDMDMDTDTPD

Radius of gyration: 14.17 Å; Cα contacts (8 Å, |Δi|>4): 166; chains: 1; bounding box: 39×27×38 Å